Protein AF-A0A7S4F505-F1 (afdb_monomer_lite)

Sequence (161 aa):
GTAAAQMSAEVLVSKLQLLLESSDSDVKALLTTPTVHTHAVCCDVLRLGDSSNSYRCYLRLTGKADSRICIFQAARVRKGKLGSSHYRIQLPSDERFVPTGSQEGRAYCGKLRSHSLSGANFVLYDDGVKGGPPEATNARRQLAAIVFARGVSRRAPMSLR

Organism: Chrysotila carterae (NCBI:txid13221)

Radius of gyration: 17.55 Å; chains: 1; bounding box: 43×39×45 Å

Secondary structure (DSSP, 8-state):
-----EE-HHHHHHHHHHHHH-TT--HHHHHHS--EESSPPPEEEEE-SSS--EEEEEEEPTTSTT-EEEEEEEEEEE-SSSSPEEEEEE--S-TTTS-TT--TTTTEEEEEEESSTTS-EEEEE-SSBTTS-TT-TTBPPEEEEEEB---SSTTS---B-

pLDDT: mean 72.5, std 13.59, range [30.08, 92.44]

Foldseek 3Di:
DDDQDEDELLRLLVVVVVLLVDPDDQLLCSVQDDHHYPDDWDWDKDDDDDPFPKIWIWTDDPPDPPDIHGAKMWGWDDDDPPDWIKIFIFGDPDCSQPPPPDDPLSGTFWIWTDPDPLSFKIWTKGSADDPPDPPPPRHIDTSDIWGWDPDPDPPDDTDTD

InterPro domains:
  IPR000007 Tubby, C-terminal [PF01167] (32-132)
  IPR025659 Tubby-like, C-terminal [G3DSA:3.20.90.10] (20-161)

Structure (mmCIF, N/CA/C/O backbone):
data_AF-A0A7S4F505-F1
#
_entry.id   AF-A0A7S4F505-F1
#
loop_
_atom_site.group_PDB
_atom_site.id
_atom_site.type_symbol
_atom_site.label_atom_id
_atom_site.label_alt_id
_atom_site.label_comp_id
_atom_site.label_asym_id
_atom_site.label_entity_id
_atom_site.label_seq_id
_atom_site.pdbx_PDB_ins_code
_atom_site.Cartn_x
_atom_site.Cartn_y
_atom_site.Cartn_z
_atom_site.occupancy
_atom_site.B_iso_or_equiv
_atom_site.auth_seq_id
_atom_site.auth_comp_id
_atom_site.auth_asym_id
_atom_site.auth_atom_id
_atom_site.pdbx_PDB_model_num
ATOM 1 N N . GLY A 1 1 ? 16.011 -4.239 23.803 1.00 30.08 1 GLY A N 1
ATOM 2 C CA . GLY A 1 1 ? 15.004 -4.970 23.017 1.00 30.08 1 GLY A CA 1
ATOM 3 C C . GLY A 1 1 ? 13.695 -4.894 23.756 1.00 30.08 1 GLY A C 1
ATOM 4 O O . GLY A 1 1 ? 13.622 -5.397 24.865 1.00 30.08 1 GLY A O 1
ATOM 5 N N . THR A 1 2 ? 12.710 -4.189 23.214 1.00 37.72 2 THR A N 1
ATOM 6 C CA . THR A 1 2 ? 11.358 -4.133 23.777 1.00 37.72 2 THR A CA 1
ATOM 7 C C . THR A 1 2 ? 10.600 -5.375 23.321 1.00 37.72 2 THR A C 1
ATOM 9 O O . THR A 1 2 ? 10.551 -5.669 22.128 1.00 37.72 2 THR A O 1
ATOM 12 N N . ALA A 1 3 ? 10.064 -6.145 24.269 1.00 41.69 3 ALA A N 1
ATOM 13 C CA . ALA A 1 3 ? 9.198 -7.277 23.968 1.00 41.69 3 ALA A CA 1
ATOM 14 C C . ALA A 1 3 ? 8.021 -6.779 23.115 1.00 41.69 3 ALA A C 1
ATOM 16 O O . ALA A 1 3 ? 7.295 -5.876 23.532 1.00 41.69 3 ALA A O 1
ATOM 17 N N . ALA A 1 4 ? 7.868 -7.315 21.903 1.00 52.09 4 ALA A N 1
ATOM 18 C CA . ALA A 1 4 ? 6.744 -6.968 21.046 1.00 52.09 4 ALA A CA 1
ATOM 19 C C . ALA A 1 4 ? 5.454 -7.390 21.761 1.00 52.09 4 ALA A C 1
ATOM 21 O O . ALA A 1 4 ? 5.242 -8.577 22.011 1.00 52.09 4 ALA A O 1
ATOM 22 N N . ALA A 1 5 ? 4.622 -6.418 22.136 1.00 55.81 5 ALA A N 1
ATOM 23 C CA . ALA A 1 5 ? 3.349 -6.689 22.785 1.00 55.81 5 ALA A CA 1
ATOM 24 C C . ALA A 1 5 ? 2.494 -7.571 21.862 1.00 55.81 5 ALA A C 1
ATOM 26 O O . ALA A 1 5 ? 2.237 -7.215 20.710 1.00 55.81 5 ALA A O 1
ATOM 27 N N . GLN A 1 6 ? 2.084 -8.736 22.364 1.00 59.34 6 GLN A N 1
ATOM 28 C CA . GLN A 1 6 ? 1.173 -9.624 21.652 1.00 59.34 6 GLN A CA 1
ATOM 29 C C . GLN A 1 6 ? -0.205 -8.961 21.567 1.00 59.34 6 GLN A C 1
ATOM 31 O O . GLN A 1 6 ? -0.737 -8.497 22.575 1.00 59.34 6 GLN A O 1
ATOM 36 N N . MET A 1 7 ? -0.787 -8.904 20.370 1.00 63.41 7 MET A N 1
ATOM 37 C CA . MET A 1 7 ? -2.076 -8.249 20.136 1.00 63.41 7 MET A CA 1
ATOM 38 C C . MET A 1 7 ? -3.040 -9.204 19.430 1.00 63.41 7 MET A C 1
ATOM 40 O O . MET A 1 7 ? -2.711 -9.755 18.380 1.00 63.41 7 MET A O 1
ATOM 44 N N . SER A 1 8 ? -4.239 -9.410 19.978 1.00 66.56 8 SER A N 1
ATOM 45 C CA . SER A 1 8 ? -5.275 -10.192 19.290 1.00 66.56 8 SER A CA 1
ATOM 46 C C . SER A 1 8 ? -5.875 -9.414 18.114 1.00 66.56 8 SER A C 1
ATOM 48 O O . SER A 1 8 ? -5.790 -8.183 18.059 1.00 66.56 8 SER A O 1
ATOM 50 N N . ALA A 1 9 ? -6.493 -10.126 17.164 1.00 62.97 9 ALA A N 1
ATOM 51 C CA . ALA A 1 9 ? -7.203 -9.493 16.049 1.00 62.97 9 ALA A CA 1
ATOM 52 C C . ALA A 1 9 ? -8.366 -8.620 16.545 1.00 62.97 9 ALA A C 1
ATOM 54 O O . ALA A 1 9 ? -8.580 -7.537 16.016 1.00 62.97 9 ALA A O 1
ATOM 55 N N . GLU A 1 10 ? -9.060 -9.043 17.602 1.00 66.19 10 GLU A N 1
ATOM 56 C CA . GLU A 1 10 ? -10.132 -8.265 18.233 1.00 66.19 10 GLU A CA 1
ATOM 57 C C . GLU A 1 10 ? -9.608 -6.947 18.809 1.00 66.19 10 GLU A C 1
ATOM 59 O O . GLU A 1 10 ? -10.179 -5.897 18.538 1.00 66.19 10 GLU A O 1
ATOM 64 N N . VAL A 1 11 ? -8.465 -6.965 19.507 1.00 70.50 11 VAL A N 1
ATOM 65 C CA . VAL A 1 11 ? -7.839 -5.742 20.036 1.00 70.50 11 VAL A CA 1
ATOM 66 C C . VAL A 1 11 ? -7.361 -4.827 18.906 1.00 70.50 11 VAL A C 1
ATOM 68 O O . VAL A 1 11 ? -7.500 -3.611 19.017 1.00 70.50 11 VAL A O 1
ATOM 71 N N . LEU A 1 12 ? -6.826 -5.377 17.809 1.00 67.19 12 LEU A N 1
ATOM 72 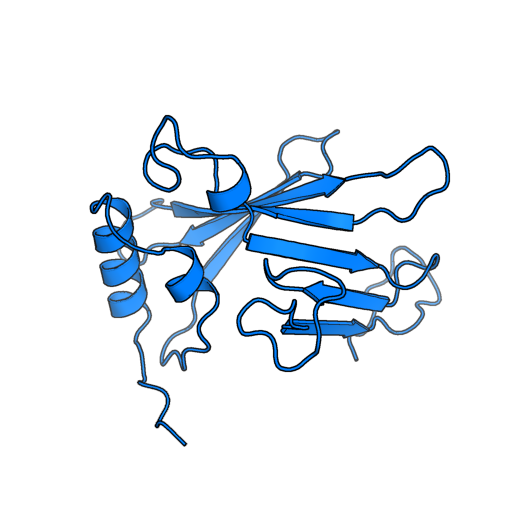C CA . LEU A 1 12 ? -6.474 -4.591 16.620 1.00 67.19 12 LEU A CA 1
ATOM 73 C C . LEU A 1 12 ? -7.713 -3.926 16.009 1.00 67.19 12 LEU A C 1
ATOM 75 O O . LEU A 1 12 ? -7.666 -2.746 15.675 1.00 67.19 12 LEU A O 1
ATOM 79 N N . VAL A 1 13 ? -8.811 -4.673 15.880 1.00 66.81 13 VAL A N 1
ATOM 80 C CA . VAL A 1 13 ? -10.087 -4.178 15.354 1.00 66.81 13 VAL A CA 1
ATOM 81 C C . VAL A 1 13 ? -10.652 -3.084 16.253 1.00 66.81 13 VAL A C 1
ATOM 83 O O . VAL A 1 13 ? -10.982 -2.019 15.741 1.00 66.81 13 VAL A O 1
ATOM 86 N N . SER A 1 14 ? -10.700 -3.289 17.571 1.00 68.56 14 SER A N 1
ATOM 87 C CA . SER A 1 14 ? -11.165 -2.277 18.524 1.00 68.56 14 SER A CA 1
ATOM 88 C C . SER A 1 14 ? -10.281 -1.035 18.511 1.00 68.56 14 SER A C 1
ATOM 90 O O . SER A 1 14 ? -10.801 0.075 18.489 1.00 68.56 14 SER A O 1
ATOM 92 N N . LYS A 1 15 ? -8.951 -1.195 18.457 1.00 67.75 15 LYS A N 1
ATOM 93 C CA . LYS A 1 15 ? -8.035 -0.059 18.300 1.00 67.75 15 LYS A CA 1
ATOM 94 C C . LYS A 1 15 ? -8.302 0.669 16.995 1.00 67.75 15 LYS A C 1
ATOM 96 O O . LYS A 1 15 ? -8.456 1.875 17.023 1.00 67.75 15 LYS A O 1
ATOM 101 N N . LEU A 1 16 ? -8.409 -0.026 15.866 1.00 67.94 16 LEU A N 1
ATOM 102 C CA . LEU A 1 16 ? -8.700 0.617 14.585 1.00 67.94 16 LEU A CA 1
ATOM 103 C C . LEU A 1 16 ? -10.055 1.320 14.587 1.00 67.94 16 LEU A C 1
ATOM 105 O O . LEU A 1 16 ? -10.128 2.434 14.100 1.00 67.94 16 LEU A O 1
ATOM 109 N N . GLN A 1 17 ? -11.099 0.730 15.163 1.00 65.38 17 GLN A N 1
ATOM 110 C CA . GLN A 1 17 ? -12.404 1.380 15.307 1.00 65.38 17 GLN A CA 1
ATOM 111 C C . GLN A 1 17 ? -12.299 2.668 16.132 1.00 65.38 17 GLN A C 1
ATOM 113 O O . GLN A 1 17 ? -12.668 3.726 15.636 1.00 65.38 17 GLN A O 1
ATOM 118 N N . LEU A 1 18 ? -11.678 2.607 17.313 1.00 65.31 18 LEU A N 1
ATOM 119 C CA . LEU A 1 18 ? -11.433 3.783 18.157 1.00 65.31 18 LEU A CA 1
ATOM 120 C C . LEU A 1 18 ? -10.569 4.843 17.455 1.00 65.31 18 LEU A C 1
ATOM 122 O O . LEU A 1 18 ? -10.780 6.041 17.616 1.00 65.31 18 LEU A O 1
ATOM 126 N N . LEU A 1 19 ? -9.593 4.417 16.656 1.00 61.84 19 LEU A N 1
ATOM 127 C CA . LEU A 1 19 ? -8.710 5.308 15.904 1.00 61.84 19 LEU A CA 1
ATOM 128 C C . LEU A 1 19 ? -9.415 5.963 14.715 1.00 61.84 19 LEU A C 1
ATOM 130 O O . LEU A 1 19 ? -9.037 7.059 14.336 1.00 61.84 19 LEU A O 1
ATOM 134 N N . LEU A 1 20 ? -10.430 5.319 14.140 1.00 58.59 20 LEU A N 1
ATOM 135 C CA . LEU A 1 20 ? -11.259 5.891 13.072 1.00 58.59 20 LEU A CA 1
ATOM 136 C C . LEU A 1 20 ? -12.334 6.828 13.602 1.00 58.59 20 LEU A C 1
ATOM 138 O O . LEU A 1 20 ? -12.851 7.657 12.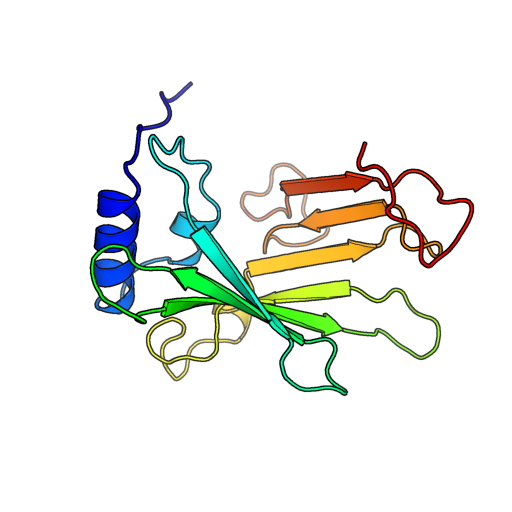859 1.00 58.59 20 LEU A O 1
ATOM 142 N N . GLU A 1 21 ? -12.691 6.650 14.867 1.00 58.78 21 GLU A N 1
ATOM 143 C CA . GLU A 1 21 ? -13.647 7.479 15.589 1.00 58.78 21 GLU A CA 1
ATOM 144 C C . GLU A 1 21 ? -12.961 8.663 16.294 1.00 58.78 21 GLU A C 1
ATOM 146 O O . GLU A 1 21 ? -13.637 9.622 16.657 1.00 58.78 21 GLU A O 1
ATOM 151 N N . SER A 1 22 ? -11.628 8.642 16.449 1.00 53.16 22 SER A N 1
ATOM 152 C CA . SER A 1 22 ? -10.854 9.743 17.036 1.00 53.16 22 SER A CA 1
ATOM 153 C C . SER A 1 22 ? -10.071 10.514 15.971 1.00 53.16 22 SER A C 1
ATOM 155 O O . SER A 1 22 ? -9.268 9.963 15.226 1.00 53.16 22 SER A O 1
ATOM 157 N N . SER A 1 23 ? -10.263 11.830 15.921 1.00 52.97 23 SER A N 1
ATOM 158 C CA . SER A 1 23 ? -9.591 12.737 14.979 1.00 52.97 23 SER A CA 1
ATOM 159 C C . SER A 1 23 ? -8.086 12.925 15.229 1.00 52.97 23 SER A C 1
ATOM 161 O O . SER A 1 23 ? -7.427 13.622 14.460 1.00 52.97 23 SER A O 1
ATOM 163 N N . ASP A 1 24 ? -7.549 12.342 16.305 1.00 47.69 24 ASP A N 1
ATOM 164 C CA . ASP A 1 24 ? -6.266 12.729 16.909 1.00 47.69 24 ASP A CA 1
ATOM 165 C C . ASP A 1 24 ? -5.140 11.696 16.756 1.00 47.69 24 ASP A C 1
ATOM 167 O O . ASP A 1 24 ? -4.025 11.912 17.233 1.00 47.69 24 ASP A O 1
ATOM 171 N N . SER A 1 25 ? -5.390 10.564 16.094 1.00 53.88 25 SER A N 1
ATOM 172 C CA . SER A 1 25 ? -4.470 9.428 16.174 1.00 53.88 25 SER A CA 1
ATOM 173 C C . SER A 1 25 ? -3.723 9.107 14.876 1.00 53.88 25 SER A C 1
ATOM 175 O O . SER A 1 25 ? -4.296 9.070 13.788 1.00 53.88 25 SER A O 1
ATOM 177 N N . ASP A 1 26 ? -2.424 8.806 14.993 1.00 67.00 26 ASP A N 1
ATOM 178 C CA . ASP A 1 26 ? -1.553 8.446 13.867 1.00 67.00 26 ASP A CA 1
ATOM 179 C C . ASP A 1 26 ? -1.828 7.015 13.365 1.00 67.00 26 ASP A C 1
ATOM 181 O O . ASP A 1 26 ? -1.164 6.039 13.731 1.00 67.00 26 ASP A O 1
ATOM 185 N N . VAL A 1 27 ? -2.830 6.887 12.491 1.00 68.00 27 VAL A N 1
ATOM 186 C CA . VAL A 1 27 ? -3.205 5.626 11.832 1.00 68.00 27 VAL A CA 1
ATOM 187 C C . VAL A 1 27 ? -2.015 4.988 11.096 1.00 68.00 27 VAL A C 1
ATOM 189 O O . VAL A 1 27 ? -1.926 3.760 11.023 1.00 68.00 27 VAL A O 1
ATOM 192 N N . LYS A 1 28 ? -1.054 5.778 10.589 1.00 71.19 28 LYS A N 1
ATOM 193 C CA . LYS A 1 28 ? 0.127 5.226 9.905 1.00 71.19 28 LYS A CA 1
ATOM 194 C C . LYS A 1 28 ? 1.032 4.475 10.865 1.00 71.19 28 LYS A C 1
ATOM 196 O O . LYS A 1 28 ? 1.517 3.397 10.509 1.00 71.19 28 LYS A O 1
ATOM 201 N N . ALA A 1 29 ? 1.263 5.024 12.057 1.00 69.31 29 ALA A N 1
ATOM 202 C CA . ALA A 1 29 ? 2.089 4.383 13.071 1.00 69.31 29 ALA A CA 1
ATOM 203 C C . ALA A 1 29 ? 1.522 3.008 13.437 1.00 69.31 29 ALA A C 1
ATOM 205 O O . ALA A 1 29 ? 2.269 2.031 13.460 1.00 69.31 29 ALA A O 1
ATOM 206 N N . LEU A 1 30 ? 0.202 2.887 13.619 1.00 68.81 30 LEU A N 1
ATOM 207 C CA . LEU A 1 30 ? -0.414 1.590 13.906 1.00 68.81 30 LEU A CA 1
ATOM 208 C C . LEU A 1 30 ? -0.191 0.582 12.770 1.00 68.81 30 LEU A C 1
ATOM 210 O O . LEU A 1 30 ? 0.149 -0.569 13.030 1.00 68.81 30 LEU A O 1
ATOM 214 N N . LEU A 1 31 ? -0.375 1.003 11.518 1.00 71.50 31 LEU A N 1
ATOM 215 C CA . LEU A 1 31 ? -0.295 0.096 10.371 1.00 71.50 31 LEU A CA 1
ATOM 216 C C . LEU A 1 31 ? 1.143 -0.287 9.979 1.00 71.50 31 LEU A C 1
ATOM 218 O O . LEU A 1 31 ? 1.335 -1.240 9.226 1.00 71.50 31 LEU A O 1
ATOM 222 N N . THR A 1 32 ? 2.148 0.457 10.443 1.00 68.69 32 THR A N 1
ATOM 223 C CA . THR A 1 32 ? 3.567 0.222 10.115 1.00 68.69 32 THR A CA 1
ATOM 224 C C . THR A 1 32 ? 4.383 -0.318 11.286 1.00 68.69 32 THR A C 1
ATOM 226 O O . THR A 1 32 ? 5.493 -0.806 11.074 1.00 68.69 32 THR A O 1
ATOM 229 N N . THR A 1 33 ? 3.845 -0.278 12.509 1.00 68.00 33 THR A N 1
ATOM 230 C CA . THR A 1 33 ? 4.506 -0.849 13.685 1.00 68.00 33 THR A CA 1
ATOM 231 C C . THR A 1 33 ? 4.454 -2.377 13.617 1.00 68.00 33 THR A C 1
ATOM 233 O O . THR A 1 33 ? 3.360 -2.948 13.577 1.00 68.00 33 THR A O 1
ATOM 236 N N . PRO A 1 34 ? 5.610 -3.068 13.643 1.00 62.69 34 PRO A N 1
ATOM 237 C CA . PRO A 1 34 ? 5.645 -4.522 13.712 1.00 62.69 34 PRO A CA 1
ATOM 238 C C . PRO A 1 34 ? 4.917 -4.988 14.973 1.00 62.69 34 PRO A C 1
ATOM 240 O O . PRO A 1 34 ? 5.342 -4.694 16.090 1.00 62.69 34 PRO A O 1
ATOM 243 N N . THR A 1 35 ? 3.811 -5.702 14.800 1.00 64.38 35 THR A N 1
ATOM 244 C CA . THR A 1 35 ? 3.032 -6.257 15.907 1.00 64.38 35 THR A CA 1
ATOM 245 C C . THR A 1 35 ? 2.939 -7.765 15.745 1.00 64.38 35 THR A C 1
ATOM 247 O O . THR A 1 35 ? 2.728 -8.287 14.651 1.00 64.38 35 THR A O 1
ATOM 250 N N . VAL A 1 36 ? 3.162 -8.485 16.844 1.00 65.00 36 VAL A N 1
ATOM 251 C CA . VAL A 1 36 ? 2.975 -9.934 16.871 1.00 65.00 36 VAL A CA 1
ATOM 252 C C . VAL A 1 36 ? 1.500 -10.173 17.125 1.00 65.00 36 VAL A C 1
ATOM 254 O O . VAL A 1 36 ? 0.992 -9.894 18.214 1.00 65.00 36 VAL A O 1
ATOM 257 N N . HIS A 1 37 ? 0.805 -10.660 16.104 1.00 63.75 37 HIS A N 1
ATOM 258 C CA . HIS A 1 37 ? -0.600 -10.995 16.235 1.00 63.75 37 HIS A CA 1
ATOM 259 C C . HIS A 1 37 ? -0.769 -12.441 16.676 1.00 63.75 37 HIS A C 1
ATOM 261 O O . HIS A 1 37 ? -0.163 -13.348 16.111 1.00 63.75 37 HIS A O 1
ATOM 267 N N . THR A 1 38 ? -1.625 -12.659 17.671 1.00 65.50 38 THR A N 1
ATOM 268 C CA . THR A 1 38 ? -2.010 -14.016 18.095 1.00 65.50 38 THR A CA 1
ATOM 269 C C . THR A 1 38 ? -3.039 -14.648 17.159 1.00 65.50 38 THR A C 1
ATOM 271 O O . THR A 1 38 ? -3.254 -15.853 17.202 1.00 65.50 38 THR A O 1
ATOM 274 N N . HIS A 1 39 ? -3.665 -13.840 16.301 1.00 67.50 39 HIS A N 1
ATOM 275 C CA . HIS A 1 39 ? -4.720 -14.246 15.381 1.00 67.50 39 HIS A CA 1
ATOM 276 C C . HIS A 1 39 ? -4.416 -13.738 13.972 1.00 67.50 39 HIS A C 1
ATOM 278 O O . HIS A 1 39 ? -3.783 -12.694 13.802 1.00 67.50 39 HIS A O 1
ATOM 284 N N . ALA A 1 40 ? -4.897 -14.459 12.960 1.00 71.38 40 ALA A N 1
ATOM 285 C CA . ALA A 1 40 ? -4.779 -14.023 11.577 1.00 71.38 40 ALA A CA 1
ATOM 286 C C . ALA A 1 40 ? -5.563 -12.721 11.345 1.00 71.38 40 ALA A C 1
ATOM 288 O O . ALA A 1 40 ? -6.710 -12.580 11.772 1.00 71.38 40 ALA A O 1
ATOM 289 N N . VAL A 1 41 ? -4.941 -11.782 10.635 1.00 73.19 41 VAL A N 1
ATOM 290 C CA . VAL A 1 41 ? -5.567 -10.538 10.183 1.00 73.19 41 VAL A CA 1
ATOM 291 C C . VAL A 1 41 ? -5.987 -10.729 8.727 1.00 73.19 41 VAL A C 1
ATOM 293 O O . VAL A 1 41 ? -5.148 -10.997 7.869 1.00 73.19 41 VAL A O 1
ATOM 296 N N . CYS A 1 42 ? -7.285 -10.615 8.443 1.00 77.69 42 CYS A N 1
ATOM 297 C CA . CYS A 1 42 ? -7.832 -10.838 7.105 1.00 77.69 42 CYS A CA 1
ATOM 298 C C . CYS A 1 42 ? -8.055 -9.512 6.374 1.00 77.69 42 CYS A C 1
ATOM 300 O O . CYS A 1 42 ? -8.801 -8.654 6.851 1.00 77.69 42 CYS A O 1
ATOM 302 N N . CYS A 1 43 ? -7.475 -9.383 5.181 1.00 82.38 43 CYS A N 1
ATOM 303 C CA . CYS A 1 43 ? -7.634 -8.207 4.332 1.00 82.38 43 CYS A CA 1
ATOM 304 C C . CYS A 1 43 ? -8.143 -8.589 2.938 1.00 82.38 43 CYS A C 1
ATOM 306 O O . CYS A 1 43 ? -7.688 -9.575 2.362 1.00 82.38 43 CYS A O 1
ATOM 308 N N . ASP A 1 44 ? -9.019 -7.761 2.373 1.00 86.06 44 ASP A N 1
ATOM 309 C CA . ASP A 1 44 ? -9.457 -7.842 0.982 1.00 86.06 44 ASP A CA 1
ATOM 310 C C . ASP A 1 44 ? -8.747 -6.766 0.155 1.00 86.06 44 ASP A C 1
ATOM 312 O O . ASP A 1 44 ? -8.742 -5.588 0.518 1.00 86.06 44 ASP A O 1
ATOM 316 N N . VAL A 1 45 ? -8.175 -7.140 -0.989 1.00 88.62 45 VAL A N 1
ATOM 317 C CA . VAL A 1 45 ? -7.565 -6.186 -1.924 1.00 88.62 45 VAL A CA 1
ATOM 318 C C . VAL A 1 45 ? -8.430 -6.089 -3.172 1.00 88.62 45 VAL A C 1
ATOM 320 O O . VAL A 1 45 ? -8.585 -7.063 -3.904 1.00 88.62 45 VAL A O 1
ATOM 323 N N . LEU A 1 46 ? -8.971 -4.899 -3.432 1.00 89.06 46 LEU A N 1
ATOM 324 C CA . LEU A 1 46 ? -9.838 -4.629 -4.577 1.00 89.06 46 LEU A CA 1
ATOM 325 C C . LEU A 1 46 ? -9.154 -3.674 -5.550 1.00 89.06 46 LEU A C 1
ATOM 327 O O . LEU A 1 46 ? -8.596 -2.649 -5.153 1.00 89.06 46 LEU A O 1
ATOM 331 N N . ARG A 1 47 ? -9.221 -3.990 -6.843 1.00 88.94 47 ARG A N 1
ATOM 332 C CA . ARG A 1 47 ? -8.770 -3.095 -7.910 1.00 88.94 47 ARG A CA 1
ATOM 333 C C . ARG A 1 47 ? -9.869 -2.079 -8.227 1.00 88.94 47 ARG A C 1
ATOM 335 O O . ARG A 1 47 ? -11.024 -2.450 -8.398 1.00 88.94 47 ARG A O 1
ATOM 342 N N . LEU A 1 48 ? -9.513 -0.799 -8.309 1.00 84.12 48 LEU A N 1
ATOM 343 C CA . LEU A 1 48 ? -10.466 0.283 -8.566 1.00 84.12 48 LEU A CA 1
ATOM 344 C C . LEU A 1 48 ? -10.735 0.434 -10.066 1.00 84.12 48 LEU A C 1
ATOM 346 O O . LEU A 1 48 ? -10.085 1.229 -10.735 1.00 84.12 48 LEU A O 1
ATOM 350 N N . GLY A 1 49 ? -11.692 -0.314 -10.602 1.00 77.69 49 GLY A N 1
ATOM 351 C CA . GLY A 1 49 ? -12.064 -0.237 -12.017 1.00 77.69 49 GLY A CA 1
ATOM 352 C C . GLY A 1 49 ? -11.008 -0.795 -12.983 1.00 77.69 49 GLY A C 1
ATOM 353 O O . GLY A 1 49 ? -9.838 -1.004 -12.647 1.00 77.69 49 GLY A O 1
ATOM 354 N N . ASP A 1 50 ? -11.435 -1.035 -14.220 1.00 67.00 50 ASP A N 1
ATOM 355 C CA . ASP A 1 50 ? -10.694 -1.891 -15.157 1.00 67.00 50 ASP A CA 1
ATOM 356 C C . ASP A 1 50 ? -9.453 -1.223 -15.763 1.00 67.00 50 ASP A C 1
ATOM 358 O O . ASP A 1 50 ? -8.439 -1.878 -16.032 1.00 67.00 50 ASP A O 1
ATOM 362 N N . SER A 1 51 ? -9.492 0.100 -15.935 1.00 63.34 51 SER A N 1
ATOM 363 C CA . SER A 1 51 ? -8.414 0.883 -16.551 1.00 63.34 51 SER A CA 1
ATOM 364 C C . SER A 1 51 ? -7.426 1.465 -15.540 1.00 63.34 51 SER A C 1
ATOM 366 O O . SER A 1 51 ? -6.290 1.798 -15.898 1.00 63.34 51 SER A O 1
ATOM 368 N N . SER A 1 52 ? -7.802 1.549 -14.260 1.00 68.44 52 SER A N 1
ATOM 369 C CA . SER A 1 52 ? -6.905 2.078 -13.242 1.00 68.44 52 SER A CA 1
ATOM 370 C C . SER A 1 52 ? -5.902 1.004 -12.803 1.00 68.44 52 SER A C 1
ATOM 372 O O . SER A 1 52 ? -6.196 -0.192 -12.709 1.00 68.44 52 SER A O 1
ATOM 374 N N . ASN A 1 53 ? -4.664 1.426 -12.551 1.00 84.12 53 ASN A N 1
ATOM 375 C CA . ASN A 1 53 ? -3.688 0.623 -11.814 1.00 84.12 53 ASN A CA 1
ATOM 376 C C . ASN A 1 53 ? -3.720 1.059 -10.341 1.00 84.12 53 ASN A C 1
ATOM 378 O O . ASN A 1 53 ? -2.676 1.355 -9.755 1.00 84.12 53 ASN A O 1
ATOM 382 N N . SER A 1 54 ? -4.928 1.176 -9.789 1.00 89.25 54 SER A N 1
ATOM 383 C CA . SER A 1 54 ? -5.173 1.582 -8.412 1.00 89.25 54 SER A CA 1
ATOM 384 C C . SER A 1 54 ? -5.875 0.466 -7.654 1.00 89.25 54 SER A C 1
ATOM 386 O O . SER A 1 54 ? -6.732 -0.230 -8.195 1.00 89.25 54 SER A O 1
ATOM 388 N N . TYR A 1 55 ? -5.501 0.304 -6.394 1.00 91.00 55 TYR A N 1
ATOM 389 C CA . TYR A 1 55 ? -5.961 -0.754 -5.508 1.00 91.00 55 TYR A CA 1
ATOM 390 C C . TYR A 1 55 ? -6.319 -0.158 -4.154 1.00 91.00 55 TYR A C 1
ATOM 392 O O . TYR A 1 55 ? -5.655 0.775 -3.696 1.00 91.00 55 TYR A O 1
ATOM 400 N N . ARG A 1 56 ? -7.335 -0.716 -3.502 1.00 89.12 56 ARG A N 1
ATOM 401 C CA . ARG A 1 56 ? -7.649 -0.460 -2.097 1.00 89.12 56 ARG A CA 1
ATOM 402 C C . ARG A 1 56 ? -7.517 -1.745 -1.303 1.00 89.12 56 ARG A C 1
ATOM 404 O O . ARG A 1 56 ? -7.935 -2.804 -1.763 1.00 89.12 56 ARG A O 1
ATOM 411 N N . CYS A 1 57 ? -6.914 -1.627 -0.131 1.00 88.88 57 CYS A N 1
ATOM 412 C CA . CYS A 1 57 ? -6.815 -2.693 0.849 1.00 88.88 57 CYS A CA 1
ATOM 413 C C . CYS A 1 57 ? -7.830 -2.422 1.953 1.00 88.88 57 CYS A C 1
ATOM 415 O O . CYS A 1 57 ? -7.848 -1.327 2.523 1.00 88.88 57 CYS A O 1
ATOM 417 N N . TYR A 1 58 ? -8.657 -3.415 2.240 1.00 84.62 58 TYR A N 1
ATOM 418 C CA . TYR A 1 58 ? -9.706 -3.361 3.234 1.00 84.62 58 TYR A CA 1
ATOM 419 C C . TYR A 1 58 ? -9.424 -4.369 4.332 1.00 84.62 58 TYR A C 1
ATOM 421 O O . TYR A 1 58 ? -9.293 -5.555 4.054 1.00 84.62 58 TYR A O 1
ATOM 429 N N . LEU A 1 59 ? -9.383 -3.922 5.578 1.00 81.06 59 LEU A N 1
ATOM 430 C CA . LEU A 1 59 ? -9.387 -4.816 6.721 1.00 81.06 59 LEU A CA 1
ATOM 431 C C . LEU A 1 59 ? -10.808 -5.342 6.956 1.00 81.06 59 LEU A C 1
ATOM 433 O O . LEU A 1 59 ? -11.758 -4.553 7.014 1.00 81.06 59 LEU A O 1
ATOM 437 N N . ARG A 1 60 ? -10.954 -6.660 7.115 1.00 76.50 60 ARG A N 1
ATOM 438 C CA . ARG A 1 60 ? -12.220 -7.284 7.516 1.00 76.50 60 ARG A CA 1
ATOM 439 C C . ARG A 1 60 ? -12.365 -7.217 9.032 1.00 76.50 60 ARG A C 1
ATOM 441 O O . ARG A 1 60 ? -11.474 -7.655 9.756 1.00 76.50 60 ARG A O 1
ATOM 448 N N . LEU A 1 61 ? -13.493 -6.697 9.505 1.00 67.12 61 LEU A N 1
ATOM 449 C CA . LEU A 1 61 ? -13.803 -6.663 10.930 1.00 67.12 61 LEU A CA 1
ATOM 450 C C . LEU A 1 61 ? -14.487 -7.974 11.325 1.00 67.12 61 LEU A C 1
ATOM 452 O O . LEU A 1 61 ? -15.438 -8.409 10.677 1.00 67.12 61 LEU A O 1
ATOM 456 N N . THR A 1 62 ? -13.998 -8.624 12.375 1.00 62.78 62 THR A N 1
ATOM 457 C CA . THR A 1 62 ? -14.642 -9.814 12.937 1.00 62.78 62 THR A CA 1
ATOM 458 C C . THR A 1 62 ? -15.957 -9.427 13.629 1.00 62.78 62 THR A C 1
ATOM 460 O O . THR A 1 62 ? -16.083 -8.344 14.194 1.00 62.78 62 THR A O 1
ATOM 463 N N . GLY A 1 63 ? -16.970 -10.298 13.567 1.00 56.12 63 G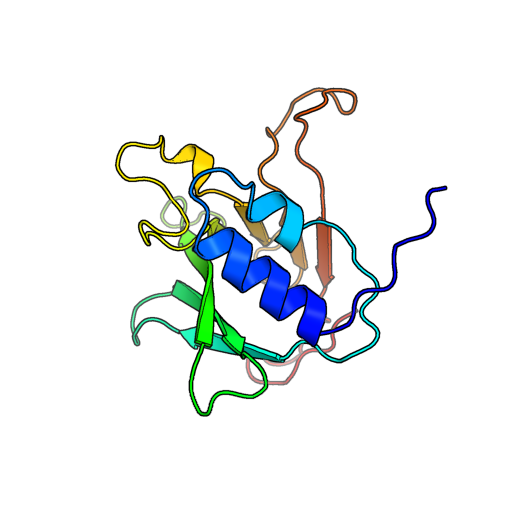LY A N 1
ATOM 464 C CA . GLY A 1 63 ? -18.212 -10.154 14.347 1.00 56.12 63 GLY A CA 1
ATOM 465 C C . GLY A 1 63 ? -19.315 -9.263 13.758 1.00 56.12 63 GLY A C 1
ATOM 466 O O . GLY A 1 63 ? -20.428 -9.272 14.275 1.00 56.12 63 GLY A O 1
ATOM 467 N N . LYS A 1 64 ? -19.076 -8.545 12.656 1.00 53.59 64 LYS A N 1
ATOM 468 C CA . LYS A 1 64 ? -20.130 -7.866 11.885 1.00 53.59 64 LYS A CA 1
ATOM 469 C C . LYS A 1 64 ? -20.097 -8.386 10.455 1.00 53.59 64 LYS A C 1
ATOM 471 O O . LYS A 1 64 ? -19.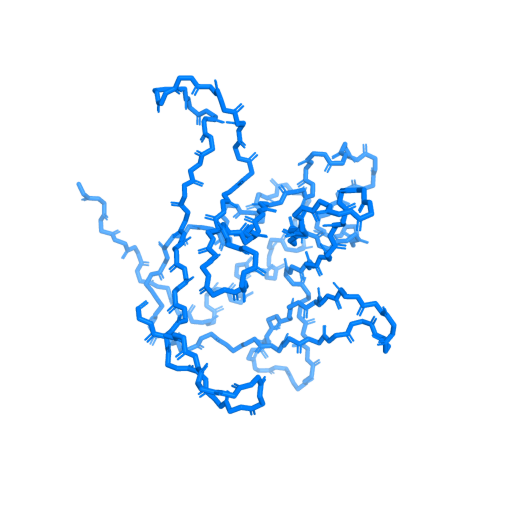088 -8.253 9.767 1.00 53.59 64 LYS A O 1
ATOM 476 N N . ALA A 1 65 ? -21.186 -9.015 10.017 1.00 45.53 65 ALA A N 1
ATOM 477 C CA . ALA A 1 65 ? -21.310 -9.438 8.631 1.00 45.53 65 ALA A CA 1
ATOM 478 C C . ALA A 1 65 ? -21.152 -8.202 7.724 1.00 45.53 65 ALA A C 1
ATOM 480 O O . ALA A 1 65 ? -21.883 -7.226 7.858 1.00 45.53 65 ALA A O 1
ATOM 481 N N . ASP A 1 66 ? -20.148 -8.248 6.850 1.00 57.88 66 ASP A N 1
ATOM 482 C CA . ASP A 1 66 ? -19.842 -7.267 5.800 1.00 57.88 66 ASP A CA 1
ATOM 483 C C . ASP A 1 66 ? -19.271 -5.888 6.175 1.00 57.88 66 ASP A C 1
ATOM 485 O O . ASP A 1 66 ? -19.083 -5.050 5.288 1.00 57.88 66 ASP A O 1
ATOM 489 N N . SER A 1 67 ? -18.869 -5.633 7.424 1.00 66.69 67 SER A N 1
ATOM 490 C CA . SER A 1 67 ? -18.155 -4.382 7.716 1.00 66.69 67 SER A CA 1
ATOM 491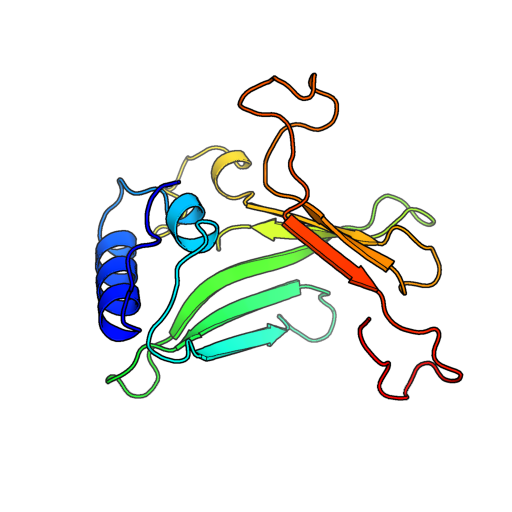 C C . SER A 1 67 ? -16.660 -4.486 7.376 1.00 66.69 67 SER A C 1
ATOM 493 O O . SER A 1 67 ? -15.912 -5.331 7.877 1.00 66.69 67 SER A O 1
ATOM 495 N N . ARG A 1 68 ? -16.211 -3.596 6.485 1.00 74.69 68 ARG A N 1
ATOM 496 C CA . ARG A 1 68 ? -14.824 -3.511 6.011 1.00 74.69 68 ARG A CA 1
ATOM 497 C C . ARG A 1 68 ? -14.313 -2.090 6.152 1.00 74.69 68 ARG A C 1
ATOM 499 O O . ARG A 1 68 ? -15.048 -1.134 5.916 1.00 74.69 68 ARG A O 1
ATOM 506 N N . ILE A 1 69 ? -13.038 -1.954 6.488 1.00 75.94 69 ILE A N 1
ATOM 507 C CA . ILE A 1 69 ? -12.385 -0.656 6.651 1.00 75.94 69 ILE A CA 1
ATOM 508 C C . ILE A 1 69 ? -11.296 -0.532 5.600 1.00 75.94 69 ILE A C 1
ATOM 510 O O . ILE A 1 69 ? -10.358 -1.320 5.602 1.00 75.94 69 ILE A O 1
ATOM 514 N N . CYS A 1 70 ? -11.386 0.458 4.713 1.00 80.06 70 CYS A N 1
ATOM 515 C CA . CYS A 1 70 ? -10.285 0.750 3.799 1.00 80.06 70 CYS A CA 1
ATOM 516 C C . CYS A 1 70 ? -9.098 1.280 4.608 1.00 80.06 70 CYS A C 1
ATOM 518 O O . CYS A 1 70 ? -9.221 2.328 5.214 1.00 80.06 70 CYS A O 1
ATOM 520 N N . ILE A 1 71 ? -7.959 0.594 4.611 1.00 82.31 71 ILE A N 1
ATOM 521 C CA . ILE A 1 71 ? -6.775 0.995 5.395 1.00 82.31 71 ILE A CA 1
ATOM 522 C C . ILE A 1 71 ? -5.679 1.614 4.526 1.00 82.31 71 ILE A C 1
ATOM 524 O O . ILE A 1 71 ? -4.926 2.465 4.987 1.00 82.31 71 ILE A O 1
ATOM 528 N N . PHE A 1 72 ? -5.615 1.239 3.246 1.00 86.56 72 PHE A N 1
ATOM 529 C CA . PHE A 1 72 ? -4.648 1.790 2.303 1.00 86.56 72 PHE A CA 1
ATOM 530 C C . PHE A 1 72 ? -5.215 1.880 0.896 1.00 86.56 72 PHE A C 1
ATOM 532 O O . PHE A 1 72 ? -5.980 1.023 0.452 1.00 86.56 72 PHE A O 1
ATOM 539 N N . GLN A 1 73 ? -4.730 2.867 0.156 1.00 89.19 73 GLN A N 1
ATOM 540 C CA . GLN A 1 73 ? -4.853 2.955 -1.285 1.00 89.19 73 GLN A CA 1
ATOM 541 C C . GLN A 1 73 ? -3.459 2.943 -1.914 1.00 89.19 73 GLN A C 1
ATOM 543 O O . GLN A 1 73 ? -2.561 3.675 -1.503 1.00 89.19 73 GLN A O 1
ATOM 548 N N . ALA A 1 74 ? -3.280 2.131 -2.949 1.00 91.56 74 ALA A N 1
ATOM 549 C CA . ALA A 1 74 ? -2.068 2.102 -3.752 1.00 91.56 74 ALA A CA 1
ATOM 550 C C . ALA A 1 74 ? -2.412 2.481 -5.188 1.00 91.56 74 ALA A C 1
ATOM 552 O O . ALA A 1 74 ? -3.246 1.836 -5.813 1.00 91.56 74 ALA A O 1
ATOM 553 N N . ALA A 1 75 ? -1.757 3.502 -5.734 1.00 90.12 75 ALA A N 1
ATOM 554 C CA . ALA A 1 75 ? -1.953 3.924 -7.119 1.00 90.12 75 ALA A CA 1
ATOM 555 C C . ALA A 1 75 ? -0.628 3.902 -7.874 1.00 90.12 75 ALA A C 1
ATOM 557 O O . ALA A 1 75 ? 0.395 4.397 -7.388 1.00 90.12 75 ALA A O 1
ATOM 558 N N . ARG A 1 76 ? -0.632 3.329 -9.079 1.00 88.62 76 ARG A N 1
ATOM 559 C CA . ARG A 1 76 ? 0.550 3.326 -9.939 1.00 88.62 76 ARG A CA 1
ATOM 560 C C . ARG A 1 76 ? 0.800 4.721 -10.495 1.00 88.62 76 ARG A C 1
ATOM 562 O O . ARG A 1 76 ? 0.006 5.251 -11.263 1.00 88.62 76 ARG A O 1
ATOM 569 N N . VAL A 1 77 ? 1.971 5.256 -10.197 1.00 86.31 77 VAL A N 1
ATOM 570 C CA . VAL A 1 77 ? 2.489 6.502 -10.748 1.00 86.31 77 VAL A CA 1
ATOM 571 C C . VAL A 1 77 ? 3.541 6.169 -11.805 1.00 86.31 77 VAL A C 1
ATOM 573 O O . VAL A 1 77 ? 4.496 5.421 -11.561 1.00 86.31 77 VAL A O 1
ATOM 576 N N . ARG A 1 78 ? 3.369 6.727 -13.006 1.00 78.12 78 ARG A N 1
ATOM 577 C CA . ARG A 1 78 ? 4.346 6.651 -14.100 1.00 78.12 78 ARG A CA 1
ATOM 578 C C . ARG A 1 78 ? 5.064 7.990 -14.211 1.00 78.12 78 ARG A C 1
ATOM 580 O O . ARG A 1 78 ? 4.415 9.027 -14.264 1.00 78.12 78 ARG A O 1
ATOM 587 N N . LYS A 1 79 ? 6.398 7.973 -14.251 1.00 70.00 79 LYS A N 1
ATOM 588 C CA . LYS A 1 79 ? 7.196 9.182 -14.481 1.00 70.00 79 LYS A CA 1
ATOM 589 C C . LYS A 1 79 ? 7.695 9.172 -15.929 1.00 70.00 79 LYS A C 1
ATOM 591 O O . LYS A 1 79 ? 8.667 8.491 -16.222 1.00 70.00 79 LYS A O 1
ATOM 596 N N . GLY A 1 80 ? 7.030 9.902 -16.825 1.00 65.12 80 GLY A N 1
ATOM 597 C CA . GLY A 1 80 ? 7.386 9.979 -18.253 1.00 65.12 80 GLY A CA 1
ATOM 598 C C . GLY A 1 80 ? 7.017 8.736 -19.083 1.00 65.12 80 GLY A C 1
ATOM 599 O O . GLY A 1 80 ? 6.479 7.762 -18.558 1.00 65.12 80 GLY A O 1
ATOM 600 N N . LYS A 1 81 ? 7.305 8.777 -20.397 1.00 57.38 81 LYS A N 1
ATOM 601 C CA . LYS A 1 81 ? 6.940 7.716 -21.365 1.00 57.38 81 LYS A CA 1
ATOM 602 C C . LYS A 1 81 ? 7.763 6.422 -21.215 1.00 57.38 81 LYS A C 1
ATOM 604 O O . LYS A 1 81 ? 7.238 5.348 -21.479 1.00 57.38 81 LYS A O 1
ATOM 609 N N . LEU A 1 82 ? 9.014 6.522 -20.752 1.00 55.41 82 LEU A N 1
ATOM 610 C CA . LEU A 1 82 ? 9.964 5.403 -20.580 1.00 55.41 82 LEU A CA 1
ATOM 611 C C . LEU A 1 82 ? 10.416 5.190 -19.122 1.00 55.41 82 LEU A C 1
ATOM 613 O O . LEU A 1 82 ? 11.253 4.334 -18.848 1.00 55.41 82 LEU A O 1
ATOM 617 N N . GLY A 1 83 ? 9.921 5.986 -18.170 1.00 56.94 83 GLY A N 1
ATOM 618 C CA . GLY A 1 83 ? 10.450 5.962 -16.808 1.00 56.94 83 GLY A CA 1
ATOM 619 C C . GLY A 1 83 ? 9.871 4.857 -15.927 1.00 56.94 83 GLY A C 1
ATOM 620 O O . GLY A 1 83 ? 8.786 4.321 -16.153 1.00 56.94 83 GLY A O 1
ATOM 621 N N . SER A 1 84 ? 10.615 4.539 -14.866 1.00 65.94 84 SER A N 1
ATOM 622 C CA . SER A 1 84 ? 10.227 3.552 -13.857 1.00 65.94 84 SER A CA 1
ATOM 623 C C . SER A 1 84 ? 8.839 3.859 -13.286 1.00 65.94 84 SER A C 1
ATOM 625 O O . SER A 1 84 ? 8.622 4.941 -12.728 1.00 65.94 84 SER A O 1
ATOM 627 N N . SER A 1 85 ? 7.913 2.904 -13.367 1.00 76.31 85 SER A N 1
ATOM 628 C CA . SER A 1 85 ? 6.653 2.994 -12.630 1.00 76.31 85 SER A CA 1
ATOM 629 C C . SER A 1 85 ? 6.847 2.582 -11.174 1.00 76.31 85 SER A C 1
ATOM 631 O O . SER A 1 85 ? 7.584 1.638 -10.888 1.00 76.31 85 SER A O 1
ATOM 633 N N . HIS A 1 86 ? 6.155 3.253 -10.266 1.00 88.25 86 HIS A N 1
ATOM 634 C CA . HIS A 1 86 ? 6.095 2.885 -8.854 1.00 88.25 86 HIS A CA 1
ATOM 635 C C . HIS A 1 86 ? 4.651 2.957 -8.373 1.00 88.25 86 HIS A C 1
ATOM 637 O O . HIS A 1 86 ? 3.835 3.632 -8.992 1.00 88.25 86 HIS A O 1
ATOM 643 N N . TYR A 1 87 ? 4.336 2.281 -7.280 1.00 91.56 87 TYR A N 1
ATOM 644 C CA . TYR A 1 87 ? 3.067 2.470 -6.593 1.00 91.56 87 TYR A CA 1
ATOM 645 C C . TYR A 1 87 ? 3.275 3.435 -5.435 1.00 91.56 87 TYR A C 1
ATOM 647 O O . TYR A 1 87 ? 4.164 3.230 -4.607 1.00 91.56 87 TYR A O 1
ATOM 655 N N . ARG A 1 88 ? 2.478 4.503 -5.404 1.00 91.25 88 ARG A N 1
ATOM 656 C CA . ARG A 1 88 ? 2.370 5.411 -4.262 1.00 91.25 88 ARG A CA 1
ATOM 657 C C . ARG A 1 88 ? 1.307 4.845 -3.323 1.00 91.25 88 ARG A C 1
ATOM 659 O O . ARG A 1 88 ? 0.184 4.626 -3.771 1.00 91.25 88 ARG A O 1
ATOM 666 N N . ILE A 1 89 ? 1.679 4.597 -2.070 1.00 91.31 89 ILE A N 1
ATOM 667 C CA . ILE A 1 89 ? 0.804 4.056 -1.025 1.00 91.31 89 ILE A CA 1
ATOM 668 C C . ILE A 1 89 ? 0.379 5.214 -0.130 1.00 91.31 89 ILE A C 1
ATOM 670 O O . ILE A 1 89 ? 1.210 6.035 0.267 1.00 91.31 89 ILE A O 1
ATOM 674 N N . GLN A 1 90 ? -0.916 5.311 0.131 1.00 87.94 90 GLN A N 1
ATOM 675 C CA . GLN A 1 90 ? -1.519 6.408 0.871 1.00 87.94 90 GLN A CA 1
ATOM 676 C C . GLN A 1 90 ? -2.644 5.889 1.764 1.00 87.94 90 GLN A C 1
ATOM 678 O O . GLN A 1 90 ? -3.235 4.846 1.472 1.00 87.94 90 GLN A O 1
ATOM 683 N N . LEU A 1 91 ? -2.967 6.635 2.813 1.00 83.88 91 LEU A N 1
ATOM 684 C CA . LEU A 1 91 ? -4.248 6.522 3.495 1.00 83.88 91 LEU A CA 1
ATOM 685 C C . LEU A 1 91 ? -5.378 6.887 2.515 1.00 83.88 91 LEU A C 1
ATOM 687 O O . LEU A 1 91 ? -5.165 7.698 1.604 1.00 83.88 91 LEU A O 1
ATOM 691 N N . PRO A 1 92 ? -6.563 6.272 2.641 1.00 77.12 92 PRO A N 1
ATOM 692 C CA . PRO A 1 92 ? -7.708 6.657 1.829 1.00 77.12 92 PRO A CA 1
ATOM 693 C C . PRO A 1 92 ? -8.107 8.114 2.097 1.00 77.12 92 PRO A C 1
ATOM 695 O O . PRO A 1 92 ? -8.003 8.602 3.218 1.00 77.12 92 PRO A O 1
ATOM 698 N N . SER A 1 93 ? -8.592 8.794 1.056 1.00 68.00 93 SER A N 1
ATOM 699 C CA . SER A 1 93 ? -9.157 10.151 1.117 1.00 68.00 93 SER A CA 1
ATOM 700 C C . SER A 1 93 ? -10.557 10.135 1.737 1.00 68.00 93 SER A C 1
ATOM 702 O O . SER A 1 93 ? -11.542 10.481 1.094 1.00 68.00 93 SER A O 1
ATOM 704 N N . ASP A 1 94 ? -10.642 9.625 2.953 1.00 65.50 94 ASP A N 1
ATOM 705 C CA . ASP A 1 94 ? -11.843 9.568 3.771 1.00 65.50 94 ASP A CA 1
ATOM 706 C C . ASP A 1 94 ? -11.572 10.454 4.989 1.00 65.50 94 ASP A C 1
ATOM 708 O O . ASP A 1 94 ? -10.480 10.391 5.560 1.00 65.50 94 ASP A O 1
ATOM 712 N N . GLU A 1 95 ? -12.524 11.317 5.348 1.00 57.06 95 GLU A N 1
ATOM 713 C CA . GLU A 1 95 ? -12.350 12.321 6.408 1.00 57.06 95 GLU A CA 1
ATOM 714 C C . GLU A 1 95 ? -11.979 11.690 7.757 1.00 57.06 95 GLU A C 1
ATOM 716 O O . GLU A 1 95 ? -11.305 12.319 8.569 1.00 57.06 95 GLU A O 1
ATOM 721 N N . ARG A 1 96 ? -12.326 10.409 7.952 1.00 57.75 96 ARG A N 1
ATOM 722 C CA . ARG A 1 96 ? -11.942 9.604 9.122 1.00 57.75 96 ARG A CA 1
ATOM 723 C C . ARG A 1 96 ? -10.443 9.302 9.205 1.00 57.75 96 ARG A C 1
ATOM 725 O O . ARG A 1 96 ? -9.943 8.986 10.274 1.00 57.75 96 ARG A O 1
ATOM 732 N N . PHE A 1 97 ? -9.727 9.352 8.083 1.00 53.09 97 PHE A N 1
ATOM 733 C CA . PHE A 1 97 ? -8.295 9.036 7.988 1.00 53.09 97 PHE A CA 1
ATOM 734 C C . PHE A 1 97 ? -7.433 10.261 7.702 1.00 53.09 97 PHE A C 1
ATOM 736 O O . PHE A 1 97 ? -6.246 10.282 8.028 1.00 53.09 97 PHE A O 1
ATOM 743 N N . VAL A 1 98 ? -8.005 11.256 7.029 1.00 53.00 98 VAL A N 1
ATOM 744 C CA . VAL A 1 98 ? -7.320 12.477 6.621 1.00 53.00 98 VAL A CA 1
ATOM 745 C C . VAL A 1 98 ? -8.277 13.633 6.904 1.00 53.00 98 VAL A C 1
ATOM 747 O O . VAL A 1 98 ? -9.185 13.856 6.104 1.00 53.00 98 VAL A O 1
ATOM 750 N N . PRO A 1 99 ? -8.094 14.375 8.014 1.00 49.72 99 PRO A N 1
ATOM 751 C CA . PRO A 1 99 ? -8.939 15.519 8.328 1.00 49.72 99 PRO A CA 1
ATOM 752 C C . PRO A 1 99 ? -8.972 16.493 7.150 1.00 49.72 99 PRO A C 1
ATOM 754 O O . PRO A 1 99 ? -7.920 16.815 6.570 1.00 49.72 99 PRO A O 1
ATOM 757 N N . THR A 1 100 ? -10.172 16.940 6.784 1.00 45.50 100 THR A N 1
ATOM 758 C CA . THR A 1 100 ? -10.419 17.878 5.689 1.00 45.50 100 THR A CA 1
ATOM 759 C C . THR A 1 100 ? -9.580 19.143 5.912 1.00 45.50 100 THR A C 1
ATOM 761 O O . THR A 1 100 ? -9.650 19.774 6.962 1.00 45.50 100 THR A O 1
ATOM 764 N N . GLY A 1 101 ? -8.709 19.482 4.954 1.00 44.62 101 GLY A N 1
ATOM 765 C CA . GLY A 1 101 ? -7.771 20.614 5.060 1.00 44.62 101 GLY A CA 1
ATOM 766 C C . GLY A 1 101 ? -6.340 20.257 5.486 1.00 44.62 101 GLY A C 1
ATOM 767 O O . GLY A 1 101 ? -5.479 21.136 5.532 1.00 44.62 101 GLY A O 1
ATOM 768 N N . SER A 1 102 ? -6.036 18.983 5.751 1.00 50.81 102 SER A N 1
ATOM 769 C CA . SER A 1 102 ? -4.655 18.560 6.004 1.00 50.81 102 SER A CA 1
ATOM 770 C C . SER A 1 102 ? -3.826 18.424 4.715 1.00 50.81 102 SER A C 1
ATOM 772 O O . SER A 1 102 ? -4.311 18.001 3.667 1.00 50.81 102 SER A O 1
ATOM 774 N N . GLN A 1 103 ? -2.549 18.820 4.788 1.00 52.41 103 GLN A N 1
ATOM 775 C CA . GLN A 1 103 ? -1.618 18.791 3.655 1.00 52.41 103 GLN A CA 1
ATOM 776 C C . GLN A 1 103 ? -1.465 17.369 3.083 1.00 52.41 103 GLN A C 1
ATOM 778 O O . GLN A 1 103 ? -1.339 16.411 3.847 1.00 52.41 103 GLN A O 1
ATOM 783 N N . GLU A 1 104 ? -1.358 17.231 1.752 1.00 53.03 104 GLU A N 1
ATOM 784 C CA . GLU A 1 104 ? -1.185 15.951 1.024 1.00 53.03 104 GLU A CA 1
ATOM 785 C C . GLU A 1 104 ? -0.073 15.030 1.581 1.00 53.03 104 GLU A C 1
ATOM 787 O O . GLU A 1 104 ? -0.080 13.816 1.351 1.00 53.03 104 GLU A O 1
ATOM 792 N N . GLY A 1 105 ? 0.894 15.586 2.320 1.00 57.31 105 GLY A N 1
ATOM 793 C CA . GLY A 1 105 ? 1.945 14.834 3.008 1.00 57.31 105 GLY A CA 1
ATOM 794 C C . GLY A 1 105 ? 1.430 13.915 4.123 1.00 57.31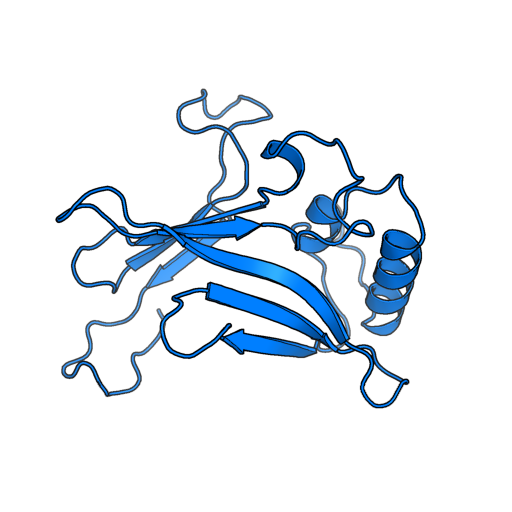 105 GLY A C 1
ATOM 795 O O . GLY A 1 105 ? 2.001 12.844 4.337 1.00 57.31 105 GLY A O 1
ATOM 796 N N . ARG A 1 106 ? 0.317 14.259 4.787 1.00 66.38 106 ARG A N 1
ATOM 797 C CA . ARG A 1 106 ? -0.255 13.430 5.862 1.00 66.38 106 ARG A CA 1
ATOM 798 C C . ARG A 1 106 ? -0.880 12.140 5.352 1.00 66.38 106 ARG A C 1
ATOM 800 O O . ARG A 1 106 ? -0.879 11.166 6.085 1.00 66.38 106 ARG A O 1
ATOM 807 N N . ALA A 1 107 ? -1.330 12.081 4.102 1.00 76.38 107 ALA A N 1
ATOM 808 C CA . ALA A 1 107 ? -1.900 10.857 3.542 1.00 76.38 107 ALA A CA 1
ATOM 809 C C . ALA A 1 107 ? -0.833 9.888 3.007 1.00 76.38 107 ALA A C 1
ATOM 811 O O . ALA A 1 107 ? -1.084 8.695 2.910 1.00 76.38 107 ALA A O 1
ATOM 812 N N . TYR A 1 108 ? 0.358 10.363 2.629 1.00 84.81 108 TYR A N 1
ATOM 813 C CA . TYR A 1 108 ? 1.387 9.516 2.014 1.00 84.81 108 TYR A CA 1
ATOM 814 C C . TYR A 1 108 ? 2.024 8.564 3.031 1.00 84.81 108 TYR A C 1
ATOM 816 O O . TYR A 1 108 ? 2.625 9.030 3.985 1.00 84.81 108 TYR A O 1
ATOM 824 N N . CYS A 1 109 ? 1.943 7.251 2.809 1.00 86.25 109 CYS A N 1
ATOM 825 C CA . CYS A 1 109 ? 2.494 6.242 3.728 1.00 86.25 109 CYS A CA 1
ATOM 826 C C . CYS A 1 109 ? 3.787 5.602 3.219 1.00 86.25 109 CYS A C 1
ATOM 828 O O . CYS A 1 109 ? 4.493 4.940 3.972 1.00 86.25 109 CYS A O 1
ATOM 830 N N . GLY A 1 110 ? 4.080 5.737 1.925 1.00 90.12 110 GLY A N 1
ATOM 831 C CA . GLY A 1 110 ? 5.267 5.130 1.347 1.00 90.12 110 GLY A CA 1
ATOM 832 C C . GLY A 1 110 ? 5.115 4.744 -0.112 1.00 90.12 110 GLY A C 1
ATOM 833 O O . GLY A 1 110 ? 4.221 5.190 -0.841 1.00 90.12 110 GLY A O 1
ATOM 834 N N . LYS A 1 111 ? 6.044 3.913 -0.578 1.00 92.31 111 LYS A N 1
ATOM 835 C CA . LYS A 1 111 ? 6.175 3.602 -2.001 1.00 92.31 111 LYS A CA 1
ATOM 836 C C . LYS A 1 111 ? 6.748 2.221 -2.243 1.00 92.31 111 LYS A C 1
ATOM 838 O O . LYS A 1 111 ? 7.832 1.906 -1.762 1.00 92.31 111 LYS A O 1
ATOM 843 N N . LEU A 1 112 ? 6.099 1.478 -3.135 1.00 92.44 112 LEU A N 1
ATOM 844 C CA . LEU A 1 112 ? 6.652 0.268 -3.732 1.00 92.44 112 LEU A CA 1
ATOM 845 C C . LEU A 1 112 ? 7.280 0.614 -5.084 1.00 92.44 112 LEU A C 1
ATOM 847 O O . LEU A 1 112 ? 6.602 1.075 -6.009 1.00 92.44 112 LEU A O 1
ATOM 851 N N . ARG A 1 113 ? 8.589 0.409 -5.215 1.00 89.50 113 ARG A N 1
ATOM 852 C CA . ARG A 1 113 ? 9.346 0.731 -6.430 1.00 89.50 113 ARG A CA 1
ATOM 853 C C . ARG A 1 113 ? 9.927 -0.533 -7.044 1.00 89.50 113 ARG A C 1
ATOM 855 O O . ARG A 1 113 ? 10.614 -1.276 -6.354 1.00 89.50 113 ARG A O 1
ATOM 862 N N . SER A 1 114 ? 9.739 -0.710 -8.353 1.00 86.75 114 SER A N 1
ATOM 863 C CA . SER A 1 114 ? 10.539 -1.682 -9.102 1.00 86.75 114 SER A CA 1
ATOM 864 C C . SER A 1 114 ? 11.968 -1.164 -9.270 1.00 86.75 114 SER A C 1
ATOM 866 O O . SER A 1 114 ? 12.171 -0.046 -9.753 1.00 86.75 114 SER A O 1
ATOM 868 N N . HIS A 1 115 ? 12.950 -1.979 -8.897 1.00 79.25 115 HIS A N 1
ATOM 869 C CA . HIS A 1 115 ? 14.378 -1.727 -9.135 1.00 79.25 115 HIS A CA 1
ATOM 870 C C . HIS A 1 115 ? 14.892 -2.366 -10.425 1.00 79.25 115 HIS A C 1
ATOM 872 O O . HIS A 1 115 ? 16.059 -2.224 -10.767 1.00 79.25 115 HIS A O 1
ATOM 878 N N . SER A 1 116 ? 14.020 -3.043 -11.169 1.00 73.44 116 SER A N 1
ATOM 879 C CA . SER A 1 116 ? 14.366 -3.683 -12.438 1.00 73.44 116 SER A CA 1
ATOM 880 C C . SER A 1 116 ? 13.358 -3.326 -13.527 1.00 73.44 116 SER A C 1
ATOM 882 O O . SER A 1 116 ? 12.156 -3.222 -13.271 1.00 73.44 116 SER A O 1
ATOM 884 N N . LEU A 1 117 ? 13.828 -3.179 -14.767 1.00 71.56 117 LEU A N 1
ATOM 885 C CA . LEU A 1 117 ? 12.933 -3.059 -15.924 1.00 71.56 117 LEU A CA 1
ATOM 886 C C . LEU A 1 117 ? 12.155 -4.358 -16.179 1.00 71.56 117 LEU A C 1
ATOM 888 O O . LEU A 1 117 ? 11.065 -4.317 -16.740 1.00 71.56 117 LEU A O 1
ATOM 892 N N . SER A 1 118 ? 12.673 -5.497 -15.706 1.00 74.31 118 SER A N 1
ATOM 893 C CA . SER A 1 118 ? 12.001 -6.795 -15.790 1.00 74.31 118 SER A CA 1
ATOM 894 C C . SER A 1 118 ? 10.789 -6.923 -14.865 1.00 74.31 118 SER A C 1
ATOM 896 O O . SER A 1 118 ? 10.023 -7.865 -15.026 1.00 74.31 118 SER A O 1
ATOM 898 N N . GLY A 1 119 ? 10.621 -6.021 -13.888 1.00 75.12 119 GLY A N 1
ATOM 899 C CA . GLY A 1 119 ? 9.553 -6.119 -12.889 1.00 75.12 119 GLY A CA 1
ATOM 900 C C . GLY A 1 119 ? 9.700 -7.326 -11.959 1.00 75.12 119 GLY A C 1
ATOM 901 O O . GLY A 1 119 ? 8.698 -7.830 -11.473 1.00 75.12 119 GLY A O 1
ATOM 902 N N . ALA A 1 120 ? 10.929 -7.806 -11.745 1.00 82.50 120 ALA A N 1
ATOM 903 C CA . ALA A 1 120 ? 11.206 -8.964 -10.890 1.00 82.50 120 ALA A CA 1
ATOM 904 C C . ALA A 1 120 ? 11.605 -8.562 -9.462 1.00 82.50 120 ALA A C 1
ATOM 906 O O . ALA A 1 120 ? 11.373 -9.310 -8.524 1.00 82.50 120 ALA A O 1
ATOM 907 N N . ASN A 1 121 ? 12.186 -7.371 -9.301 1.00 87.25 121 ASN A N 1
ATOM 908 C CA . ASN A 1 121 ? 12.708 -6.885 -8.025 1.00 87.25 121 ASN A CA 1
ATOM 909 C C . ASN A 1 121 ? 11.964 -5.627 -7.592 1.00 87.25 121 ASN A C 1
ATOM 911 O O . ASN A 1 121 ? 11.995 -4.620 -8.311 1.00 87.25 121 ASN A O 1
ATOM 915 N N . PHE A 1 122 ? 11.366 -5.657 -6.406 1.00 89.62 122 PHE A N 1
ATOM 916 C CA . PHE A 1 122 ? 10.686 -4.517 -5.805 1.00 89.62 122 PHE A CA 1
ATOM 917 C C . PHE A 1 122 ? 11.239 -4.219 -4.418 1.00 89.62 122 PHE A C 1
ATOM 919 O O . PHE A 1 122 ? 11.639 -5.119 -3.689 1.00 89.62 122 PHE A O 1
ATOM 926 N N . VAL A 1 123 ? 11.229 -2.942 -4.048 1.00 91.19 123 VAL A N 1
ATOM 927 C CA . VAL A 1 123 ? 11.542 -2.492 -2.690 1.00 91.19 123 VAL A CA 1
ATOM 928 C C . VAL A 1 123 ? 10.419 -1.592 -2.203 1.00 91.19 123 VAL A C 1
ATOM 930 O O . VAL A 1 123 ? 9.987 -0.679 -2.921 1.00 91.19 123 VAL A O 1
ATOM 933 N N . LEU A 1 124 ? 9.952 -1.871 -0.993 1.00 92.12 124 LEU A N 1
ATOM 934 C CA . LEU A 1 124 ? 8.985 -1.077 -0.257 1.00 92.12 124 LEU A CA 1
ATOM 935 C C . LEU A 1 124 ? 9.727 -0.100 0.655 1.00 92.12 124 LEU A C 1
ATOM 937 O O . LEU A 1 124 ? 10.587 -0.494 1.442 1.00 92.12 124 LEU A O 1
ATOM 941 N N . TYR A 1 125 ? 9.373 1.173 0.544 1.00 91.19 125 TYR A N 1
ATOM 942 C CA . TYR A 1 125 ? 9.878 2.249 1.384 1.00 91.19 125 TYR A CA 1
ATOM 943 C C . TYR A 1 125 ? 8.745 2.865 2.200 1.00 91.19 125 TYR A C 1
ATOM 945 O O . TYR A 1 125 ? 7.621 2.940 1.693 1.00 91.19 125 TYR A O 1
ATOM 953 N N . ASP A 1 126 ? 9.069 3.365 3.390 1.00 88.44 126 ASP A N 1
ATOM 954 C CA . ASP A 1 126 ? 8.172 4.206 4.189 1.00 88.44 126 ASP A CA 1
ATOM 955 C C . ASP A 1 126 ? 8.052 5.638 3.623 1.00 88.44 126 ASP A C 1
ATOM 957 O O . ASP A 1 126 ? 8.482 5.934 2.492 1.00 88.44 126 ASP A O 1
ATOM 961 N N . ASP A 1 127 ? 7.410 6.523 4.386 1.00 86.44 127 ASP A N 1
ATOM 962 C CA . ASP A 1 127 ? 7.171 7.919 4.031 1.00 86.44 127 ASP A CA 1
ATOM 963 C C . ASP A 1 127 ? 8.341 8.869 4.332 1.00 86.44 127 ASP A C 1
ATOM 965 O O . ASP A 1 127 ? 8.239 10.064 4.050 1.00 86.44 127 ASP A O 1
ATOM 969 N N . GLY A 1 128 ? 9.484 8.350 4.793 1.00 85.88 128 GLY A N 1
ATOM 970 C CA . GLY A 1 128 ? 10.660 9.162 5.084 1.00 85.88 128 GLY A CA 1
ATOM 971 C C . GLY A 1 128 ? 11.280 9.843 3.853 1.00 85.88 128 GLY A C 1
ATOM 972 O O . GLY A 1 128 ? 11.034 9.515 2.680 1.00 85.88 128 GLY A O 1
ATOM 973 N N . VAL A 1 129 ? 12.153 10.812 4.123 1.00 84.06 129 VAL A N 1
ATOM 974 C CA . VAL A 1 129 ? 12.787 11.671 3.120 1.00 84.06 129 VAL A CA 1
ATOM 975 C C . VAL A 1 129 ? 13.926 10.933 2.416 1.00 84.06 129 VAL A C 1
ATOM 977 O O . VAL A 1 129 ? 14.816 10.340 3.029 1.00 84.06 129 VAL A O 1
ATOM 980 N N . LYS A 1 130 ? 13.917 10.962 1.078 1.00 84.44 130 LYS A N 1
ATOM 981 C CA . LYS A 1 130 ? 14.991 10.376 0.265 1.00 84.44 130 LYS A CA 1
ATOM 982 C C . LYS A 1 130 ? 16.244 11.253 0.340 1.00 84.44 130 LYS A C 1
ATOM 984 O O . LYS A 1 130 ? 16.174 12.415 -0.033 1.00 84.44 130 LYS A O 1
ATOM 989 N N . GLY A 1 131 ? 17.394 10.643 0.630 1.00 75.62 131 GLY A N 1
ATOM 990 C CA . GLY A 1 131 ? 18.702 11.296 0.489 1.00 75.62 131 GLY A CA 1
ATOM 991 C C . GLY A 1 131 ? 19.129 12.128 1.696 1.00 75.62 131 GLY A C 1
ATOM 992 O O . GLY A 1 131 ? 20.125 12.831 1.598 1.00 75.62 131 GLY A O 1
ATOM 993 N N . GLY A 1 132 ? 18.402 12.038 2.815 1.00 69.31 132 GLY A N 1
ATOM 994 C CA . GLY A 1 132 ? 18.920 12.495 4.101 1.00 69.31 132 GLY A CA 1
ATOM 995 C C . GLY A 1 132 ? 20.058 11.589 4.593 1.00 69.31 132 GLY A C 1
ATOM 996 O O . GLY A 1 132 ? 20.149 10.437 4.148 1.00 69.31 132 GLY A O 1
ATOM 997 N N . PRO A 1 133 ? 20.924 12.086 5.492 1.00 70.19 133 PRO A N 1
ATOM 998 C CA . PRO A 1 133 ? 21.917 11.249 6.151 1.00 70.19 133 PRO A CA 1
ATOM 999 C C . PRO A 1 133 ? 21.225 10.081 6.879 1.00 70.19 133 PRO A C 1
ATOM 1001 O O . PRO A 1 133 ? 20.105 10.254 7.362 1.00 70.19 133 PRO A O 1
ATOM 1004 N N . PRO A 1 134 ? 21.851 8.892 6.953 1.00 64.00 134 PRO A N 1
ATOM 1005 C CA . PRO A 1 134 ? 21.235 7.693 7.534 1.00 64.00 134 PRO A CA 1
ATOM 1006 C C . PRO A 1 134 ? 20.851 7.858 9.012 1.00 64.00 134 PRO A C 1
ATOM 1008 O O . PRO A 1 134 ? 19.975 7.147 9.492 1.00 64.00 134 PRO A O 1
ATOM 1011 N N . GLU A 1 135 ? 21.467 8.816 9.705 1.00 68.00 135 GLU A N 1
ATOM 1012 C CA . GLU A 1 135 ? 21.193 9.163 11.104 1.00 68.00 135 GLU A CA 1
ATOM 1013 C C . GLU A 1 135 ? 20.059 10.187 11.271 1.00 68.00 135 GLU A C 1
ATOM 1015 O O . GLU A 1 135 ? 19.637 10.467 12.392 1.00 68.00 135 GLU A O 1
ATOM 1020 N N . ALA A 1 136 ? 19.535 10.758 10.178 1.00 73.19 136 ALA A N 1
ATOM 1021 C CA . ALA A 1 136 ? 18.388 11.648 10.275 1.00 73.19 136 ALA A CA 1
ATOM 1022 C C . ALA A 1 136 ? 17.157 10.856 10.723 1.00 73.19 136 ALA A C 1
ATOM 1024 O O . ALA A 1 136 ? 16.774 9.864 10.103 1.00 73.19 136 ALA A O 1
ATOM 1025 N N . THR A 1 137 ? 16.476 11.360 11.749 1.00 73.50 137 THR A N 1
ATOM 1026 C CA . THR A 1 137 ? 15.246 10.772 12.302 1.00 73.50 137 THR A CA 1
ATOM 1027 C C . THR A 1 137 ? 14.140 10.581 11.258 1.00 73.50 137 THR A C 1
ATOM 1029 O O . THR A 1 137 ? 13.321 9.679 11.392 1.00 73.50 137 THR A O 1
ATOM 1032 N N . ASN A 1 138 ? 14.164 11.374 10.182 1.00 77.31 138 ASN A N 1
ATOM 1033 C CA . ASN A 1 138 ? 13.192 11.332 9.087 1.00 77.31 138 ASN A CA 1
ATOM 1034 C C . ASN A 1 138 ? 13.752 10.701 7.798 1.00 77.31 138 ASN A C 1
ATOM 1036 O O . ASN A 1 138 ? 13.178 10.890 6.722 1.00 77.31 138 ASN A O 1
ATOM 1040 N N . ALA A 1 139 ? 14.894 10.006 7.855 1.00 83.19 139 ALA A N 1
ATOM 1041 C CA . ALA A 1 139 ? 15.456 9.325 6.693 1.00 83.19 139 ALA A CA 1
ATOM 1042 C C . ALA A 1 139 ? 14.547 8.176 6.239 1.00 83.19 139 ALA A C 1
ATOM 1044 O O . ALA A 1 139 ? 14.024 7.404 7.039 1.00 83.19 139 ALA A O 1
ATOM 1045 N N . ARG A 1 140 ? 14.379 8.036 4.922 1.00 88.06 140 ARG A N 1
ATOM 1046 C CA . ARG A 1 140 ? 13.556 6.967 4.350 1.00 88.06 140 ARG A CA 1
ATOM 1047 C C . ARG A 1 140 ? 14.137 5.585 4.623 1.00 88.06 140 ARG A C 1
ATOM 1049 O O . ARG A 1 140 ? 15.254 5.294 4.188 1.00 88.06 140 ARG A O 1
ATOM 1056 N N . ARG A 1 141 ? 13.327 4.692 5.185 1.00 86.62 141 ARG A N 1
ATOM 1057 C CA . ARG A 1 141 ? 13.708 3.305 5.471 1.00 86.62 141 ARG A CA 1
ATOM 1058 C C . ARG A 1 141 ? 13.206 2.349 4.396 1.00 86.62 141 ARG A C 1
ATOM 1060 O O . ARG A 1 141 ? 12.239 2.619 3.681 1.00 86.62 141 ARG A O 1
ATOM 1067 N N . GLN A 1 142 ? 13.906 1.225 4.256 1.00 89.75 142 GLN A N 1
ATOM 1068 C CA . GLN A 1 142 ? 13.443 0.081 3.471 1.00 89.75 142 GLN A CA 1
ATOM 1069 C C . GLN A 1 142 ? 12.679 -0.852 4.405 1.00 89.75 142 GLN A C 1
ATOM 1071 O O . GLN A 1 142 ? 13.250 -1.329 5.379 1.00 89.75 142 GLN A O 1
ATOM 1076 N N . LEU A 1 143 ? 11.399 -1.079 4.116 1.00 87.19 143 LEU A N 1
ATOM 1077 C CA . LEU A 1 143 ? 10.537 -1.938 4.930 1.00 87.19 143 LEU A CA 1
ATOM 1078 C C . LEU A 1 143 ? 10.560 -3.389 4.447 1.00 87.19 143 LEU A C 1
ATOM 1080 O O . LEU A 1 143 ? 10.490 -4.309 5.253 1.00 87.19 143 LEU A O 1
ATOM 1084 N N . ALA A 1 144 ? 10.647 -3.597 3.131 1.00 89.00 144 ALA A N 1
ATOM 1085 C CA . ALA A 1 144 ? 10.689 -4.927 2.537 1.00 89.00 144 ALA A CA 1
ATOM 1086 C C . ALA A 1 144 ? 11.358 -4.908 1.160 1.00 89.00 144 ALA A C 1
ATOM 1088 O O . ALA A 1 144 ? 11.299 -3.908 0.436 1.00 89.00 144 ALA A O 1
ATOM 1089 N N . ALA A 1 145 ? 11.924 -6.047 0.773 1.00 90.81 145 ALA A N 1
ATOM 1090 C CA . ALA A 1 145 ? 12.340 -6.345 -0.589 1.00 90.81 145 ALA A CA 1
ATOM 1091 C C . ALA A 1 145 ? 11.589 -7.590 -1.073 1.00 90.81 145 ALA A C 1
ATOM 1093 O O . ALA A 1 145 ? 11.398 -8.535 -0.317 1.00 90.81 145 ALA A O 1
ATOM 1094 N N . ILE A 1 146 ? 11.128 -7.560 -2.320 1.00 90.19 146 ILE A N 1
ATOM 1095 C CA . ILE A 1 146 ? 10.335 -8.622 -2.942 1.00 90.19 146 ILE A CA 1
ATOM 1096 C C . ILE A 1 146 ? 11.069 -9.019 -4.215 1.00 90.19 146 ILE A C 1
ATOM 1098 O O . ILE A 1 146 ? 11.221 -8.195 -5.125 1.00 90.19 146 ILE A O 1
ATOM 1102 N N . VAL A 1 147 ? 11.531 -10.264 -4.269 1.00 87.44 147 VAL A N 1
ATOM 1103 C CA . VAL A 1 147 ? 12.286 -10.796 -5.402 1.00 87.44 147 VAL A CA 1
ATOM 1104 C C . VAL A 1 147 ? 11.525 -11.971 -5.991 1.00 87.44 147 VAL A C 1
ATOM 1106 O O . VAL A 1 147 ? 11.394 -13.025 -5.379 1.00 87.44 147 VAL A O 1
ATOM 1109 N N . PHE A 1 148 ? 11.035 -11.801 -7.212 1.00 83.31 148 PHE A N 1
ATOM 1110 C CA . PHE A 1 148 ? 10.476 -12.897 -7.985 1.00 83.31 148 PHE A CA 1
ATOM 1111 C C . PHE A 1 148 ? 11.596 -13.600 -8.748 1.00 83.31 148 PHE A C 1
ATOM 1113 O O . PHE A 1 148 ? 12.395 -12.961 -9.443 1.00 83.31 148 PHE A O 1
ATOM 1120 N N . ALA A 1 149 ? 11.641 -14.928 -8.654 1.00 80.38 149 ALA A N 1
ATOM 1121 C CA . ALA A 1 149 ? 12.458 -15.731 -9.549 1.00 80.38 149 ALA A CA 1
ATOM 1122 C C . ALA A 1 149 ? 12.069 -15.406 -10.999 1.00 80.38 149 ALA A C 1
ATOM 1124 O O . ALA A 1 149 ? 10.886 -15.253 -11.311 1.00 80.38 149 ALA A O 1
ATOM 1125 N N . ARG A 1 150 ? 13.060 -15.278 -11.891 1.00 70.94 150 ARG A N 1
ATOM 1126 C CA . ARG A 1 150 ? 12.792 -15.031 -13.313 1.00 70.94 150 ARG A CA 1
ATOM 1127 C C . ARG A 1 150 ? 11.954 -16.185 -13.857 1.00 70.94 150 ARG A C 1
ATOM 1129 O O . ARG A 1 150 ? 12.465 -17.283 -14.050 1.00 70.94 150 ARG A O 1
ATOM 1136 N N . GLY A 1 151 ? 10.670 -15.923 -14.076 1.00 63.38 151 GLY A N 1
ATOM 1137 C CA . GLY A 1 151 ? 9.774 -16.875 -14.707 1.00 63.38 151 GLY A CA 1
ATOM 1138 C C . GLY A 1 151 ? 10.170 -17.091 -16.164 1.00 63.38 151 GLY A C 1
ATOM 1139 O O . GLY A 1 151 ? 10.564 -16.155 -16.860 1.00 63.38 151 GLY A O 1
ATOM 1140 N N . VAL A 1 152 ? 10.019 -18.325 -16.636 1.00 58.81 152 VAL A N 1
ATOM 1141 C CA . VAL A 1 152 ? 10.176 -18.674 -18.058 1.00 58.81 152 VAL A CA 1
ATOM 1142 C C . VAL A 1 152 ? 8.999 -18.136 -18.897 1.00 58.81 152 VAL A C 1
ATOM 1144 O O . VAL A 1 152 ? 9.090 -18.036 -20.114 1.00 58.81 152 VAL A O 1
ATOM 1147 N N . SER A 1 153 ? 7.893 -17.743 -18.244 1.00 61.12 153 SER A N 1
ATOM 1148 C CA . SER A 1 153 ? 6.665 -17.214 -18.851 1.00 61.12 153 SER A CA 1
ATOM 1149 C C . SER A 1 153 ? 6.054 -16.088 -18.010 1.00 61.12 153 SER A C 1
ATOM 1151 O O . SER A 1 153 ? 6.068 -16.142 -16.783 1.00 61.12 153 SER A O 1
ATOM 1153 N N . ARG A 1 154 ? 5.454 -15.086 -18.672 1.00 62.41 154 ARG A N 1
ATOM 1154 C CA . ARG A 1 154 ? 4.782 -13.935 -18.028 1.00 62.41 154 ARG A CA 1
ATOM 1155 C C . ARG A 1 154 ? 3.442 -14.274 -17.360 1.00 62.41 154 ARG A C 1
ATOM 1157 O O . ARG A 1 154 ? 2.910 -13.430 -16.648 1.00 62.41 154 ARG A O 1
ATOM 1164 N N . ARG A 1 155 ? 2.864 -15.448 -17.641 1.00 66.69 155 ARG A N 1
ATOM 1165 C CA . ARG A 1 155 ? 1.550 -15.881 -17.119 1.00 66.69 155 ARG A CA 1
ATOM 1166 C C . ARG A 1 155 ? 1.644 -17.004 -16.086 1.00 66.69 155 ARG A C 1
ATOM 1168 O O . ARG A 1 155 ? 0.628 -17.370 -15.508 1.00 66.69 155 ARG A O 1
ATOM 1175 N N . ALA A 1 156 ? 2.834 -17.562 -15.878 1.00 71.56 156 ALA A N 1
ATOM 1176 C CA . ALA A 1 156 ? 3.045 -18.594 -14.875 1.00 71.56 156 ALA A CA 1
ATOM 1177 C C . ALA A 1 156 ? 3.194 -17.957 -13.481 1.00 71.56 156 ALA A C 1
ATOM 1179 O O . ALA A 1 156 ? 3.767 -16.866 -13.378 1.00 71.56 156 ALA A O 1
ATOM 1180 N N . PRO A 1 157 ? 2.728 -18.626 -12.411 1.00 76.31 157 PRO A N 1
ATOM 1181 C CA . PRO A 1 157 ? 3.107 -18.269 -11.051 1.00 76.31 157 PRO A CA 1
ATOM 1182 C C . PRO A 1 157 ? 4.633 -18.153 -10.938 1.00 76.31 157 PRO A C 1
ATOM 1184 O O . PRO A 1 157 ? 5.365 -19.014 -11.428 1.00 76.31 157 PRO A O 1
ATOM 1187 N N . MET A 1 158 ? 5.117 -17.080 -10.315 1.00 79.62 158 MET A N 1
ATOM 1188 C CA . MET A 1 158 ? 6.543 -16.877 -10.058 1.00 79.62 158 MET A CA 1
ATOM 1189 C C . MET A 1 158 ? 6.831 -17.139 -8.585 1.00 79.62 158 MET A C 1
ATOM 1191 O O . MET A 1 158 ? 6.114 -16.641 -7.718 1.00 79.62 158 MET A O 1
ATOM 1195 N N . SER A 1 159 ? 7.897 -17.881 -8.295 1.00 80.00 159 SER A N 1
ATOM 1196 C CA . SER A 1 159 ? 8.345 -18.098 -6.919 1.00 80.00 159 SER A CA 1
ATOM 1197 C C . SER A 1 159 ? 8.871 -16.797 -6.312 1.00 80.00 159 SER A C 1
ATOM 1199 O O . SER A 1 159 ? 9.687 -16.111 -6.935 1.00 80.00 159 SER A O 1
ATOM 1201 N N . LEU A 1 160 ? 8.424 -16.480 -5.097 1.00 79.88 160 LEU A N 1
ATOM 1202 C CA . LEU A 1 160 ? 8.993 -15.424 -4.263 1.00 79.88 160 LEU A CA 1
ATOM 1203 C C . LEU A 1 160 ? 10.238 -15.973 -3.547 1.00 79.88 160 LEU A C 1
ATOM 1205 O O . LEU A 1 160 ? 10.195 -17.095 -3.043 1.00 79.88 160 LEU A O 1
ATOM 1209 N N . ARG A 1 161 ? 11.333 -15.213 -3.549 1.00 68.12 161 ARG A N 1
ATOM 1210 C CA . ARG A 1 161 ? 12.582 -15.518 -2.841 1.00 68.12 161 ARG A CA 1
ATOM 1211 C C . ARG A 1 161 ? 12.794 -14.572 -1.675 1.00 68.12 161 ARG A C 1
ATOM 1213 O O . ARG A 1 161 ? 12.456 -13.376 -1.840 1.00 68.12 161 ARG A O 1
#